Protein AF-A0A9N7R1J0-F1 (afdb_monomer)

Mean predicted aligned error: 4.81 Å

Solvent-accessible surface area (backbone atoms only — not comparable to full-atom values): 3918 Å² total; per-residue (Å²): 128,62,65,40,51,69,39,68,66,53,38,52,51,52,28,48,52,36,62,75,68,66,54,54,63,51,74,34,54,46,30,68,48,93,76,79,53,62,70,60,51,30,58,68,54,66,30,70,42,70,51,64,46,98,82,60,43,41,37,40,35,25,49,69,86,89,124

Radius of gyration: 11.0 Å; Cα contacts (8 Å, |Δi|>4): 101; chains: 1; bounding box: 24×24×27 Å

Sequence (67 aa):
NARGLANRTTLAHVRSLIREHNLDFAAFLEPMTRDPSFDVYTRRLGFHAGMGNNSNKIWFFHSHDFT

Nearest PDB structures (foldseek):
  5uz4-assembly1_H  TM=5.378E-01  e=2.680E+00  Escherichia coli
  1i97-assembly1_H  TM=4.993E-01  e=2.502E+00  Thermus thermophilus
  7bof-assembly1_H  TM=5.144E-01  e=4.638E+00  Escherichia coli K-12
  8cd1-assembly1_h  TM=5.767E-01  e=6.534E+00  Pseudomonas aeruginosa PAO1
  5afi-assembly1_h  TM=5.005E-01  e=8.596E+00  Escherichia coli

pLDDT: mean 84.05, std 9.7, range [55.19, 96.31]

Secondary structure (DSSP, 8-state):
----TTSHHHHHHHHHHHHHTT-SEEEEE----SS--HHHHHHHHT-SEEEE-TTSSEEEEESS---

Organism: Striga hermonthica (NCBI:txid68872)

Structure (mmCIF, N/CA/C/O backbone):
data_AF-A0A9N7R1J0-F1
#
_entry.id   AF-A0A9N7R1J0-F1
#
loop_
_atom_site.group_PDB
_atom_site.id
_atom_site.type_symbol
_atom_site.label_atom_id
_atom_site.label_alt_id
_atom_site.label_comp_id
_atom_site.label_asym_id
_atom_site.label_entity_id
_atom_site.label_seq_id
_atom_site.pdbx_PDB_ins_code
_atom_site.Cartn_x
_atom_site.Cartn_y
_atom_site.Cartn_z
_atom_site.occupancy
_atom_site.B_iso_or_equiv
_atom_site.auth_seq_id
_atom_site.auth_comp_id
_atom_site.auth_asym_id
_atom_site.auth_atom_id
_atom_site.pdbx_PDB_model_num
ATOM 1 N N . ASN A 1 1 ? -4.307 9.375 -5.294 1.00 55.19 1 ASN A N 1
ATOM 2 C CA . ASN A 1 1 ? -3.666 8.558 -6.347 1.00 55.19 1 ASN A CA 1
ATOM 3 C C . ASN A 1 1 ? -2.153 8.659 -6.165 1.00 55.19 1 ASN A C 1
ATOM 5 O O . ASN A 1 1 ? -1.585 9.686 -6.517 1.00 55.19 1 ASN A O 1
ATOM 9 N N . ALA A 1 2 ? -1.524 7.678 -5.512 1.00 60.97 2 ALA A N 1
ATOM 10 C CA . ALA A 1 2 ? -0.080 7.688 -5.271 1.00 60.97 2 ALA A CA 1
ATOM 11 C C . ALA A 1 2 ? 0.632 6.928 -6.400 1.00 60.97 2 ALA A C 1
ATOM 13 O O . ALA A 1 2 ? 0.760 5.706 -6.361 1.00 60.97 2 ALA A O 1
ATOM 14 N N . ARG A 1 3 ? 1.066 7.666 -7.424 1.00 66.94 3 ARG A N 1
ATOM 15 C CA . ARG A 1 3 ? 1.886 7.128 -8.516 1.00 66.94 3 ARG A CA 1
ATOM 16 C C . ARG A 1 3 ? 3.326 6.929 -8.033 1.00 66.94 3 ARG A C 1
ATOM 18 O O . ARG A 1 3 ? 3.839 7.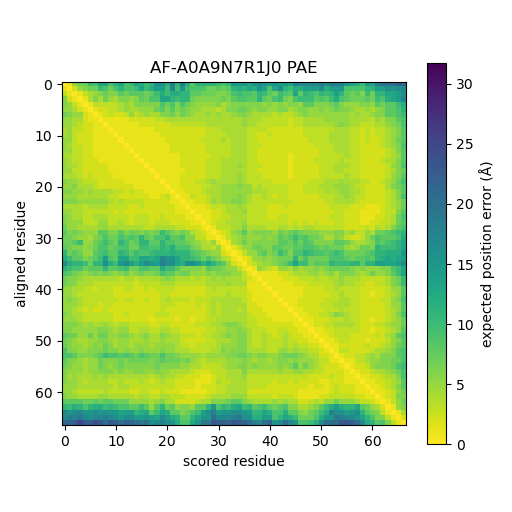738 -7.263 1.00 66.94 3 ARG A O 1
ATOM 25 N N . GLY A 1 4 ? 3.996 5.878 -8.510 1.00 72.44 4 GLY A N 1
ATOM 26 C CA . GLY A 1 4 ? 5.418 5.656 -8.229 1.00 72.44 4 GLY A CA 1
ATOM 27 C C . GLY A 1 4 ? 5.705 5.025 -6.864 1.00 72.44 4 GLY A C 1
ATOM 28 O O . GLY A 1 4 ? 6.674 5.401 -6.205 1.00 72.44 4 GLY A O 1
ATOM 29 N N . LEU A 1 5 ? 4.906 4.032 -6.460 1.00 78.19 5 LEU A N 1
ATOM 30 C CA . LEU A 1 5 ? 5.139 3.225 -5.251 1.00 78.19 5 LEU A CA 1
ATOM 31 C C . LEU A 1 5 ? 6.505 2.513 -5.243 1.00 78.19 5 LEU A C 1
ATOM 33 O O . LEU A 1 5 ? 7.002 2.156 -4.178 1.00 78.19 5 LEU A O 1
ATOM 37 N N . ALA A 1 6 ? 7.136 2.343 -6.409 1.00 77.44 6 ALA A N 1
ATOM 38 C CA . ALA A 1 6 ? 8.502 1.834 -6.524 1.00 77.44 6 ALA A C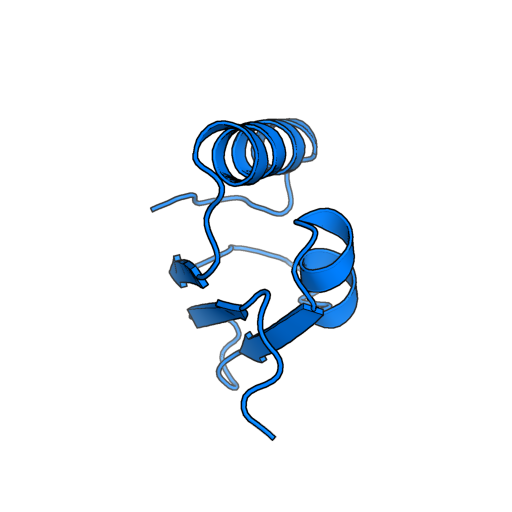A 1
ATOM 39 C C . ALA A 1 6 ? 9.553 2.751 -5.866 1.00 77.44 6 ALA A C 1
ATOM 41 O O . ALA A 1 6 ? 10.623 2.284 -5.472 1.00 77.44 6 ALA A O 1
ATOM 42 N N . ASN A 1 7 ? 9.272 4.052 -5.736 1.00 85.50 7 ASN A N 1
ATOM 43 C CA . ASN A 1 7 ? 10.166 4.985 -5.065 1.00 85.50 7 ASN A CA 1
ATOM 44 C C . ASN A 1 7 ? 10.087 4.784 -3.542 1.00 85.50 7 ASN A C 1
ATOM 46 O O . ASN A 1 7 ? 9.018 4.880 -2.939 1.00 85.50 7 ASN A O 1
ATOM 50 N N . ARG A 1 8 ? 11.241 4.550 -2.906 1.00 85.88 8 ARG A N 1
ATOM 51 C CA . ARG A 1 8 ? 11.348 4.305 -1.460 1.00 85.88 8 ARG A CA 1
ATOM 52 C C . ARG A 1 8 ? 10.789 5.452 -0.612 1.00 85.88 8 ARG A C 1
ATOM 54 O O . ARG A 1 8 ? 10.165 5.182 0.411 1.00 85.88 8 ARG A O 1
ATOM 61 N N . THR A 1 9 ? 10.989 6.700 -1.029 1.00 89.12 9 THR A N 1
ATOM 62 C CA . THR A 1 9 ? 10.477 7.888 -0.331 1.00 89.12 9 THR A CA 1
ATOM 63 C C . THR A 1 9 ? 8.957 7.948 -0.415 1.00 89.12 9 THR A C 1
ATOM 65 O O . THR A 1 9 ? 8.298 8.107 0.610 1.00 89.12 9 THR A O 1
ATOM 68 N N . THR A 1 10 ? 8.391 7.730 -1.608 1.00 88.88 10 THR A N 1
ATOM 69 C CA . THR A 1 10 ? 6.935 7.660 -1.801 1.00 88.88 10 THR A CA 1
ATOM 70 C C . THR A 1 10 ? 6.330 6.550 -0.952 1.00 88.88 10 THR A C 1
ATOM 72 O O . THR A 1 10 ? 5.356 6.780 -0.243 1.00 88.88 10 THR A O 1
ATOM 75 N N . LEU A 1 11 ? 6.935 5.360 -0.962 1.00 89.00 11 LEU A N 1
ATOM 76 C CA . LEU A 1 11 ? 6.456 4.220 -0.188 1.00 89.00 11 LEU A CA 1
ATOM 77 C C . LEU A 1 11 ? 6.483 4.486 1.323 1.00 89.00 11 LEU A C 1
ATOM 79 O O . LEU A 1 11 ? 5.529 4.152 2.021 1.00 89.00 11 LEU A O 1
ATOM 83 N N . ALA A 1 12 ? 7.556 5.098 1.830 1.00 91.31 12 ALA A N 1
ATOM 84 C CA . ALA A 1 12 ? 7.666 5.462 3.240 1.00 91.31 12 ALA A CA 1
ATOM 85 C C . ALA A 1 12 ? 6.613 6.504 3.643 1.00 91.31 12 ALA A C 1
ATOM 87 O O . ALA A 1 12 ? 5.976 6.356 4.685 1.00 91.31 12 ALA A O 1
ATOM 88 N N . HIS A 1 13 ? 6.392 7.515 2.800 1.00 91.75 13 HIS A N 1
ATOM 89 C CA . HIS A 1 13 ? 5.374 8.534 3.037 1.00 91.75 13 HIS A CA 1
ATOM 90 C C . HIS A 1 13 ? 3.961 7.935 3.039 1.00 91.75 13 HIS A C 1
ATOM 92 O O . HIS A 1 13 ? 3.204 8.146 3.981 1.00 91.75 13 HIS A O 1
ATOM 98 N N . VAL A 1 14 ? 3.633 7.108 2.042 1.00 91.19 14 VAL A N 1
ATOM 99 C CA . VAL A 1 14 ? 2.342 6.408 1.961 1.00 91.19 14 VAL A CA 1
ATOM 100 C C . VAL A 1 14 ? 2.123 5.512 3.181 1.00 91.19 14 VAL A C 1
ATOM 102 O O . VAL A 1 14 ? 1.048 5.539 3.775 1.00 91.19 14 VAL A O 1
ATOM 105 N N . ARG A 1 15 ? 3.144 4.759 3.606 1.00 92.25 15 ARG A N 1
ATOM 106 C CA . ARG A 1 15 ? 3.076 3.951 4.832 1.00 92.25 15 ARG A CA 1
ATOM 107 C C . ARG A 1 15 ? 2.812 4.812 6.071 1.00 92.25 15 ARG A C 1
ATOM 109 O O . ARG A 1 15 ? 2.0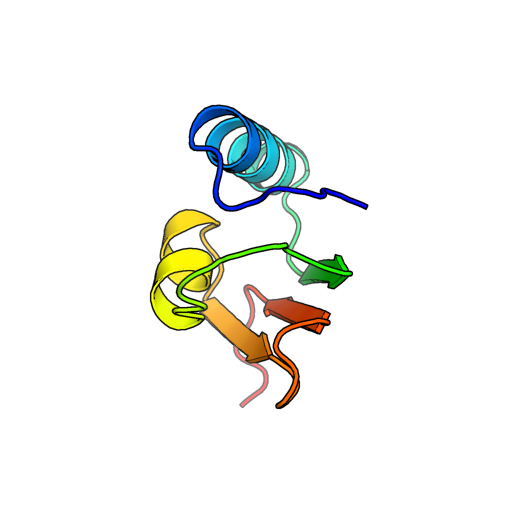65 4.386 6.946 1.00 92.25 15 ARG A O 1
ATOM 116 N N . SER A 1 16 ? 3.425 5.994 6.161 1.00 94.00 16 SER A N 1
ATOM 117 C CA . SER A 1 16 ? 3.167 6.932 7.259 1.00 94.00 16 SER A CA 1
ATOM 118 C C . SER A 1 16 ? 1.702 7.347 7.287 1.00 94.00 16 SER A C 1
ATOM 120 O O . SER A 1 16 ? 1.074 7.218 8.329 1.00 94.00 16 SER A O 1
ATOM 122 N N . LEU A 1 17 ? 1.143 7.740 6.139 1.00 92.94 17 LEU A N 1
ATOM 123 C CA . LEU A 1 17 ? -0.263 8.140 6.024 1.00 92.94 17 LEU A CA 1
ATOM 124 C C . LEU A 1 17 ? -1.223 7.007 6.403 1.00 92.94 17 LEU A C 1
ATOM 126 O O . LEU A 1 17 ? -2.181 7.234 7.134 1.00 92.94 17 LEU A O 1
ATOM 130 N N . ILE A 1 18 ? -0.951 5.778 5.950 1.00 92.69 18 ILE A N 1
ATOM 131 C CA . ILE A 1 18 ? -1.752 4.599 6.318 1.00 92.69 18 ILE A CA 1
ATOM 132 C C . ILE A 1 18 ? -1.776 4.410 7.836 1.00 92.69 18 ILE A C 1
ATOM 134 O O . ILE A 1 18 ? -2.841 4.190 8.404 1.00 92.69 18 ILE A O 1
ATOM 138 N N . ARG A 1 19 ? -0.618 4.523 8.497 1.00 92.75 19 ARG A N 1
ATOM 139 C CA . ARG A 1 19 ? -0.517 4.365 9.955 1.00 92.75 19 ARG A CA 1
ATOM 140 C C . ARG A 1 19 ? -1.148 5.524 10.718 1.00 92.75 19 ARG A C 1
ATOM 142 O O . ARG A 1 19 ? -1.811 5.287 11.717 1.00 92.75 19 ARG A O 1
ATOM 149 N N . GLU A 1 20 ? -0.923 6.753 10.270 1.00 96.31 20 GLU A N 1
ATOM 150 C CA . GLU A 1 20 ? -1.417 7.971 10.919 1.00 96.31 20 GLU A CA 1
ATOM 151 C C . GLU A 1 20 ? -2.945 8.051 10.886 1.00 96.31 20 GLU A C 1
ATOM 153 O O . GLU A 1 20 ? -3.568 8.402 11.884 1.00 96.31 20 GLU A O 1
ATOM 158 N N . HIS A 1 21 ? -3.550 7.658 9.766 1.00 94.00 21 HIS A N 1
ATOM 159 C CA . HIS A 1 21 ? -5.001 7.665 9.597 1.00 94.00 21 HIS A CA 1
ATOM 160 C C . HIS A 1 21 ? -5.668 6.323 9.920 1.00 94.00 21 HIS A C 1
ATOM 162 O O . HIS A 1 21 ? -6.872 6.195 9.717 1.00 94.00 21 HIS A O 1
ATOM 168 N N . ASN A 1 22 ? -4.902 5.338 10.405 1.00 91.12 22 ASN A N 1
ATOM 169 C CA . ASN A 1 22 ? -5.364 3.980 10.688 1.00 91.12 22 ASN A CA 1
ATOM 170 C C . ASN A 1 22 ? -6.208 3.389 9.540 1.00 91.12 22 ASN A C 1
ATOM 172 O O . ASN A 1 22 ? -7.344 2.961 9.734 1.00 91.12 22 ASN A O 1
ATOM 176 N N . LEU A 1 23 ? -5.676 3.447 8.315 1.00 91.94 23 LEU A N 1
ATOM 177 C CA . LEU A 1 23 ? -6.396 2.990 7.128 1.00 91.94 23 LEU A CA 1
ATOM 178 C C . LEU A 1 23 ? -6.431 1.460 7.082 1.00 91.94 23 LEU A C 1
ATOM 180 O O . LEU A 1 23 ? -5.397 0.815 6.917 1.00 91.94 23 LEU A O 1
ATOM 184 N N . ASP A 1 24 ? -7.633 0.894 7.123 1.00 91.62 24 ASP A N 1
ATOM 185 C CA . ASP A 1 24 ? -7.848 -0.552 6.982 1.00 91.62 24 ASP A CA 1
ATOM 186 C C . ASP A 1 24 ? -7.929 -1.018 5.528 1.00 91.62 24 ASP A C 1
ATOM 188 O O . ASP A 1 24 ? -7.893 -2.218 5.254 1.00 91.62 24 ASP A O 1
ATOM 192 N N . PHE A 1 25 ? -8.053 -0.077 4.592 1.00 91.31 25 PHE A N 1
ATOM 193 C CA . PHE A 1 25 ? -8.194 -0.341 3.169 1.00 91.31 25 PHE A CA 1
ATOM 194 C C . PHE A 1 25 ? -7.458 0.715 2.346 1.00 91.31 25 PHE A C 1
ATOM 196 O O . PHE A 1 25 ? -7.559 1.914 2.617 1.00 91.31 25 PHE A O 1
ATOM 203 N N . ALA A 1 26 ? -6.755 0.282 1.301 1.00 90.62 26 ALA A N 1
ATOM 204 C CA . ALA A 1 26 ? -6.127 1.186 0.345 1.00 90.62 26 ALA A CA 1
ATOM 205 C C . ALA A 1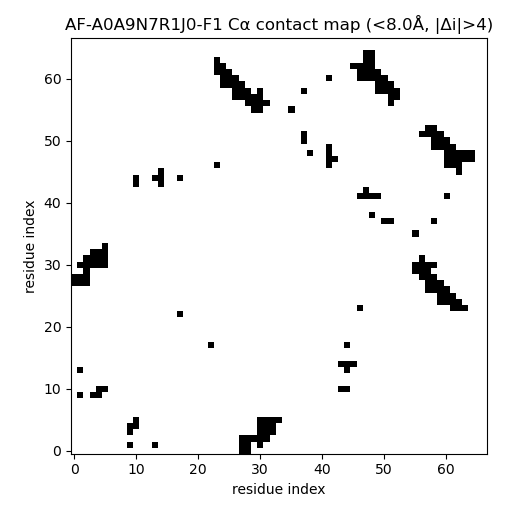 26 ? -6.195 0.642 -1.081 1.00 90.62 26 ALA A C 1
ATOM 207 O O . ALA A 1 26 ? -5.934 -0.532 -1.334 1.00 90.62 26 ALA A O 1
ATOM 208 N N . ALA A 1 27 ? -6.480 1.537 -2.027 1.00 89.31 27 ALA A N 1
ATOM 209 C CA . ALA A 1 27 ? -6.454 1.251 -3.452 1.00 89.31 27 ALA A CA 1
ATOM 210 C C . ALA A 1 27 ? -5.412 2.131 -4.150 1.00 89.31 27 ALA A C 1
ATOM 212 O O . ALA A 1 27 ? -5.394 3.355 -3.984 1.00 89.31 27 ALA A O 1
ATOM 213 N N . PHE A 1 28 ? -4.568 1.514 -4.969 1.00 88.38 28 PHE A N 1
ATOM 214 C CA . PHE A 1 28 ? -3.569 2.201 -5.776 1.00 88.38 28 PHE A CA 1
ATOM 215 C C . PHE A 1 28 ? -3.838 1.944 -7.251 1.00 88.38 28 PHE A C 1
ATOM 217 O O . PHE A 1 28 ? -3.848 0.803 -7.711 1.00 88.38 28 PHE A O 1
ATOM 224 N N . LEU A 1 29 ? -4.047 3.034 -7.983 1.00 86.62 29 LEU A N 1
ATOM 225 C CA . LEU A 1 29 ? -4.210 3.033 -9.428 1.00 86.62 29 LEU A CA 1
ATOM 226 C C . LEU A 1 29 ? -2.869 3.389 -10.058 1.00 86.62 29 LEU A C 1
ATOM 228 O O . LEU A 1 29 ? -2.235 4.363 -9.669 1.00 86.62 29 LEU A O 1
ATOM 232 N N . GLU A 1 30 ? -2.456 2.593 -11.032 1.00 82.38 30 GLU A N 1
ATOM 233 C CA . GLU A 1 30 ? -1.200 2.707 -11.762 1.00 82.38 30 GLU A CA 1
ATOM 234 C C . GLU A 1 30 ? 0.003 2.827 -10.808 1.00 82.38 30 GLU A C 1
ATOM 236 O O . GLU A 1 30 ? 0.667 3.865 -10.757 1.00 82.38 30 GLU A O 1
ATOM 241 N N . PRO A 1 31 ? 0.321 1.773 -10.032 1.00 76.25 31 PRO A N 1
ATOM 242 C CA . PRO A 1 31 ? 1.434 1.815 -9.082 1.00 76.25 31 PRO A CA 1
ATOM 243 C C . PRO A 1 31 ? 2.804 2.017 -9.765 1.00 76.25 31 PRO A C 1
ATOM 245 O O . PRO A 1 31 ? 3.759 2.422 -9.097 1.00 76.25 31 PRO A O 1
ATOM 248 N N . MET A 1 32 ? 2.888 1.811 -11.092 1.00 76.12 32 MET A N 1
ATOM 249 C CA . MET A 1 32 ? 4.073 2.021 -11.944 1.00 76.12 32 MET A CA 1
ATOM 250 C C . MET A 1 32 ? 5.314 1.271 -11.429 1.00 76.12 32 MET A C 1
ATOM 252 O O . MET A 1 32 ? 6.428 1.795 -11.425 1.00 76.12 32 MET A O 1
ATOM 256 N N . THR A 1 33 ? 5.120 0.040 -10.957 1.00 73.38 33 THR A N 1
ATOM 257 C CA . THR A 1 33 ? 6.189 -0.838 -10.472 1.00 73.38 33 THR A CA 1
ATOM 258 C C . THR A 1 33 ? 6.711 -1.697 -11.629 1.00 73.38 33 THR A C 1
ATOM 260 O O . THR A 1 33 ? 5.930 -2.283 -12.370 1.00 73.38 33 THR A O 1
ATOM 263 N N . ARG A 1 34 ? 8.040 -1.737 -11.827 1.00 68.56 34 ARG A N 1
ATOM 264 C CA . ARG A 1 34 ? 8.673 -2.556 -12.886 1.00 68.56 34 ARG A CA 1
ATOM 265 C C . ARG A 1 34 ? 8.557 -4.053 -12.603 1.00 68.56 34 ARG A C 1
ATOM 267 O O . ARG A 1 34 ? 8.228 -4.804 -13.508 1.00 68.56 34 ARG A O 1
ATOM 274 N N . ASP A 1 35 ? 8.753 -4.428 -11.339 1.00 70.88 35 ASP A N 1
ATOM 275 C CA . ASP A 1 35 ? 8.582 -5.788 -10.829 1.00 70.88 35 ASP A CA 1
ATOM 276 C C . ASP A 1 35 ? 7.452 -5.783 -9.789 1.00 70.88 35 ASP A C 1
ATOM 278 O O . ASP A 1 35 ? 7.678 -5.476 -8.608 1.00 70.88 35 ASP A O 1
ATOM 282 N N . PRO A 1 36 ? 6.203 -6.019 -10.218 1.00 67.44 36 PRO A N 1
ATOM 283 C CA . PRO A 1 36 ? 5.042 -5.981 -9.345 1.00 67.44 36 PRO A CA 1
ATOM 284 C C . PRO A 1 36 ? 5.022 -7.211 -8.426 1.00 67.44 36 PRO A C 1
ATOM 286 O O . PRO A 1 36 ? 4.332 -8.189 -8.686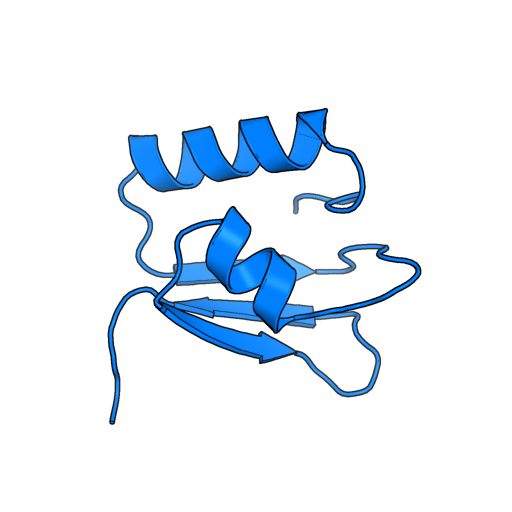 1.00 67.44 36 PRO A O 1
ATOM 289 N N . SER A 1 37 ? 5.773 -7.176 -7.324 1.00 79.00 37 SER A N 1
ATOM 290 C CA . SER A 1 37 ? 5.619 -8.161 -6.248 1.00 79.00 37 SER A CA 1
ATOM 291 C C . SER A 1 37 ? 4.587 -7.663 -5.245 1.00 79.00 37 SER A C 1
ATOM 293 O O . SER A 1 37 ? 4.919 -6.948 -4.298 1.00 79.00 37 SER A O 1
ATOM 295 N N . PHE A 1 38 ? 3.329 -8.028 -5.480 1.00 78.56 38 PHE A N 1
ATOM 296 C CA . PHE A 1 38 ? 2.205 -7.657 -4.624 1.00 78.56 38 PHE A CA 1
ATOM 297 C C . PHE A 1 38 ? 2.499 -7.928 -3.136 1.00 78.56 38 PHE A C 1
ATOM 299 O O . PHE A 1 38 ? 2.466 -6.998 -2.333 1.00 78.56 38 PHE A O 1
ATOM 306 N N . ASP A 1 39 ? 2.931 -9.147 -2.796 1.00 82.81 39 ASP A N 1
ATOM 307 C CA . ASP A 1 39 ? 3.248 -9.560 -1.419 1.00 82.81 39 ASP A CA 1
ATOM 308 C C . ASP A 1 39 ? 4.280 -8.662 -0.728 1.00 82.81 39 ASP A C 1
ATOM 31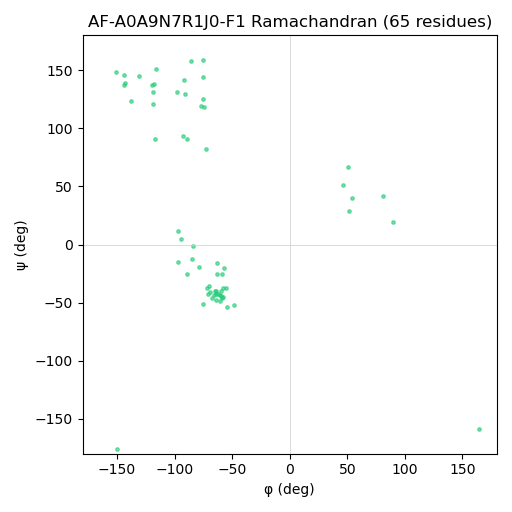0 O O . ASP A 1 39 ? 4.179 -8.372 0.469 1.00 82.81 39 ASP A O 1
ATOM 314 N N . VAL A 1 40 ? 5.282 -8.188 -1.476 1.00 87.50 40 VAL A N 1
ATOM 315 C CA . VAL A 1 40 ? 6.291 -7.269 -0.944 1.00 87.50 40 VAL A CA 1
ATOM 316 C C . VAL A 1 40 ? 5.653 -5.934 -0.577 1.00 87.50 40 VAL A C 1
ATOM 318 O O . VAL A 1 40 ? 5.958 -5.389 0.486 1.00 87.50 40 VAL A O 1
ATOM 321 N N . TYR A 1 41 ? 4.771 -5.397 -1.420 1.00 88.31 41 TYR A N 1
ATOM 322 C CA . TYR A 1 41 ? 4.103 -4.127 -1.141 1.00 88.31 41 TYR A CA 1
ATOM 323 C C . TYR A 1 41 ? 3.062 -4.251 -0.029 1.00 88.31 41 TYR A C 1
ATOM 325 O O . TYR A 1 41 ? 3.030 -3.368 0.825 1.00 88.31 41 TYR A O 1
ATOM 333 N N . THR A 1 42 ? 2.323 -5.359 0.050 1.00 89.75 42 THR A N 1
ATOM 334 C CA . THR A 1 42 ? 1.396 -5.657 1.156 1.00 89.75 42 THR A CA 1
ATOM 335 C C . THR A 1 42 ? 2.114 -5.570 2.501 1.00 89.75 42 THR A C 1
ATOM 337 O O . THR A 1 42 ? 1.760 -4.749 3.352 1.00 89.75 42 THR A O 1
ATOM 340 N N . ARG A 1 43 ? 3.227 -6.304 2.650 1.00 88.00 43 ARG A N 1
ATOM 341 C CA . ARG A 1 43 ? 4.038 -6.300 3.880 1.00 88.00 43 ARG A CA 1
ATOM 342 C C . ARG A 1 43 ? 4.675 -4.942 4.170 1.00 88.00 43 ARG A C 1
ATOM 344 O O . ARG A 1 43 ? 4.749 -4.527 5.323 1.00 88.00 43 ARG A O 1
ATOM 351 N N . ARG A 1 44 ? 5.167 -4.241 3.142 1.00 89.62 44 ARG A N 1
ATOM 352 C CA . ARG A 1 44 ? 5.823 -2.931 3.318 1.00 89.62 44 ARG A CA 1
ATOM 353 C C . ARG A 1 44 ? 4.846 -1.832 3.716 1.00 89.62 44 ARG A C 1
ATOM 355 O O . ARG A 1 44 ? 5.236 -0.951 4.482 1.00 89.62 44 ARG A O 1
ATOM 362 N N . LEU A 1 45 ? 3.624 -1.872 3.197 1.00 90.75 45 LEU A N 1
ATOM 363 C CA . LEU A 1 45 ? 2.559 -0.932 3.542 1.00 90.75 45 LEU A CA 1
ATOM 364 C C . LEU A 1 45 ? 1.906 -1.271 4.889 1.00 90.75 45 LEU A C 1
ATOM 366 O O . LEU A 1 45 ? 1.359 -0.376 5.524 1.00 90.75 45 LEU A O 1
ATOM 370 N N . GLY A 1 46 ? 2.063 -2.509 5.365 1.00 90.81 46 GLY A N 1
ATOM 371 C CA . GLY A 1 46 ? 1.562 -2.957 6.665 1.00 90.81 46 GLY A CA 1
ATOM 372 C C . GLY A 1 46 ? 0.148 -3.528 6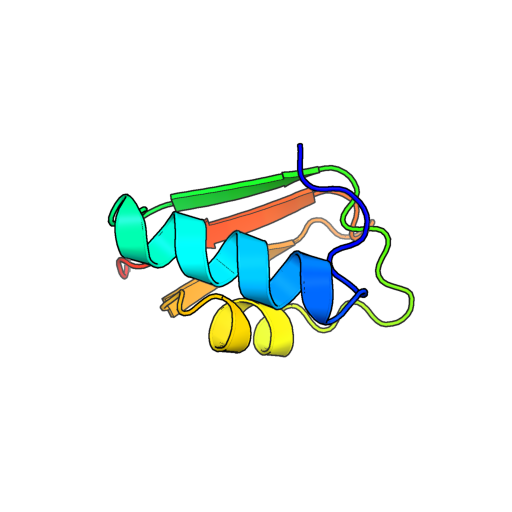.616 1.00 90.81 46 GLY A C 1
ATOM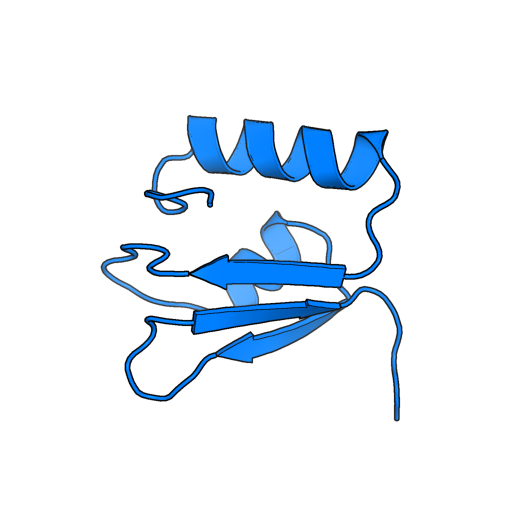 373 O O . GLY A 1 46 ? -0.497 -3.602 7.654 1.00 90.81 46 GLY A O 1
ATOM 374 N N . PHE A 1 47 ? -0.319 -3.925 5.433 1.00 92.44 47 PHE A N 1
ATOM 375 C CA . PHE A 1 47 ? -1.597 -4.608 5.262 1.00 92.44 47 PHE A CA 1
ATOM 376 C C . PHE A 1 47 ? -1.441 -6.114 5.470 1.00 92.44 47 PHE A C 1
ATOM 378 O O . PHE A 1 47 ? -0.345 -6.663 5.328 1.00 92.44 47 PHE A O 1
ATOM 385 N N . HIS A 1 48 ? -2.549 -6.777 5.789 1.00 91.06 48 HIS A N 1
ATOM 386 C CA . HIS A 1 48 ? -2.587 -8.225 5.954 1.00 91.06 48 HIS A CA 1
ATOM 387 C C . HIS A 1 48 ? -2.548 -8.925 4.592 1.00 91.06 48 HIS A C 1
ATOM 389 O O . HIS A 1 48 ? -1.701 -9.784 4.349 1.00 91.06 48 HIS A O 1
ATOM 395 N N . ALA A 1 49 ? -3.432 -8.506 3.686 1.00 90.50 49 ALA A N 1
ATOM 396 C CA . ALA A 1 49 ? -3.604 -9.123 2.382 1.00 90.50 49 ALA A CA 1
ATOM 397 C C . ALA A 1 49 ? -4.063 -8.103 1.331 1.00 90.50 49 ALA A C 1
ATOM 399 O O . ALA A 1 49 ? -4.161 -6.894 1.572 1.00 90.50 49 ALA A O 1
ATOM 400 N N . GLY A 1 50 ? -4.314 -8.612 0.131 1.00 88.00 50 GLY A N 1
ATOM 401 C CA . GLY A 1 50 ? -5.034 -7.904 -0.910 1.00 88.00 50 GLY A CA 1
ATOM 402 C C . GLY A 1 50 ? -4.843 -8.556 -2.271 1.00 88.00 50 GLY A C 1
ATOM 403 O O . GLY A 1 50 ? -4.496 -9.732 -2.368 1.00 88.00 50 GLY A O 1
ATOM 404 N N . MET A 1 51 ? -5.080 -7.789 -3.328 1.00 87.69 51 MET A N 1
ATOM 405 C CA . MET A 1 51 ? -5.105 -8.310 -4.687 1.00 87.69 51 MET A CA 1
ATOM 406 C C . MET A 1 51 ? -4.694 -7.263 -5.715 1.00 87.69 51 MET A C 1
ATOM 408 O O . MET A 1 51 ? -4.962 -6.069 -5.571 1.00 87.69 51 MET A O 1
ATOM 412 N N . GLY A 1 52 ? -4.077 -7.733 -6.794 1.00 86.88 52 GLY A N 1
ATOM 413 C CA . GLY A 1 52 ? -3.799 -6.943 -7.983 1.00 86.88 52 GLY A CA 1
ATOM 414 C C . GLY A 1 52 ? -4.550 -7.482 -9.191 1.00 86.88 52 GLY A C 1
ATOM 415 O O . GLY A 1 52 ? -4.818 -8.677 -9.283 1.00 86.88 52 GLY A O 1
ATOM 416 N N . ASN A 1 53 ? -4.881 -6.608 -10.139 1.00 85.44 53 ASN A N 1
ATOM 417 C CA . ASN A 1 53 ? -5.375 -7.066 -11.433 1.00 85.44 53 ASN A CA 1
ATOM 418 C C . ASN A 1 53 ? -4.229 -7.627 -12.300 1.00 85.44 53 ASN A C 1
ATOM 420 O O . ASN A 1 53 ? -3.069 -7.262 -12.121 1.00 85.44 53 ASN A O 1
ATOM 424 N N . ASN A 1 54 ? -4.553 -8.455 -13.300 1.00 81.12 54 ASN A N 1
ATOM 425 C CA . ASN A 1 54 ? -3.551 -9.111 -14.161 1.00 81.12 54 ASN A CA 1
ATOM 426 C C . 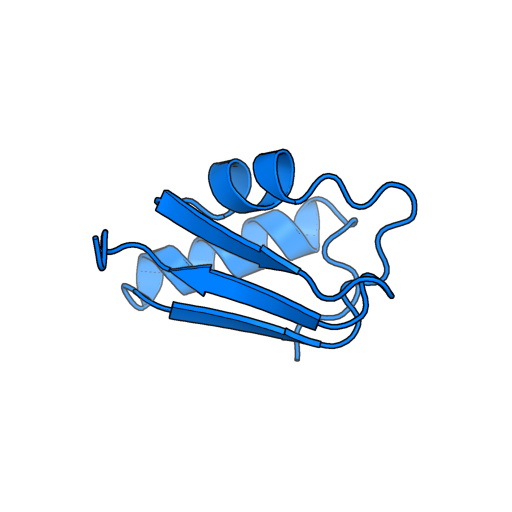ASN A 1 54 ? -2.634 -8.129 -14.907 1.00 81.12 54 ASN A C 1
ATOM 428 O O . ASN A 1 54 ? -1.510 -8.468 -15.260 1.00 81.12 54 ASN A O 1
ATOM 432 N N . SER A 1 55 ? -3.100 -6.899 -15.147 1.00 82.19 55 SER A N 1
ATOM 433 C CA . SER A 1 55 ? -2.292 -5.860 -15.785 1.00 82.19 55 SER A CA 1
ATOM 434 C C . SER A 1 55 ? -1.390 -5.096 -14.806 1.00 82.19 55 SER A C 1
ATOM 436 O O . SER A 1 55 ? -0.722 -4.159 -15.236 1.00 82.19 55 SER A O 1
ATOM 438 N N . ASN A 1 56 ? -1.426 -5.409 -13.505 1.00 77.88 56 ASN A N 1
ATOM 439 C CA . ASN A 1 56 ? -0.726 -4.705 -12.422 1.00 77.88 56 ASN A CA 1
ATOM 440 C C . ASN A 1 56 ? -0.950 -3.183 -12.400 1.00 77.88 56 ASN A C 1
ATOM 442 O O . ASN A 1 56 ? -0.104 -2.407 -11.956 1.00 77.88 56 ASN A O 1
ATOM 446 N N . LYS A 1 57 ? -2.113 -2.745 -12.888 1.00 84.12 57 LYS A N 1
ATOM 447 C CA . LYS A 1 57 ? -2.516 -1.334 -12.911 1.00 84.12 57 LYS A CA 1
ATOM 448 C C . LYS A 1 57 ? -3.399 -0.969 -11.732 1.00 84.12 57 LYS A C 1
ATOM 450 O O . LYS A 1 57 ? -3.604 0.211 -11.500 1.00 84.12 57 LYS A O 1
ATOM 455 N N . ILE A 1 58 ? -3.956 -1.938 -11.021 1.00 87.06 58 ILE A N 1
ATOM 456 C CA . ILE A 1 58 ? -4.828 -1.677 -9.880 1.00 87.06 58 ILE A CA 1
ATOM 457 C C . ILE A 1 58 ? -4.458 -2.657 -8.787 1.00 87.06 58 ILE A C 1
ATOM 459 O O . ILE A 1 58 ? -4.504 -3.865 -9.024 1.00 87.06 58 ILE A O 1
ATOM 463 N N . TRP A 1 59 ? -4.113 -2.128 -7.618 1.00 89.25 59 TRP A N 1
ATOM 464 C CA . TRP A 1 59 ? -3.873 -2.898 -6.404 1.00 89.25 59 TRP A CA 1
ATOM 465 C C . TRP A 1 59 ? -4.834 -2.468 -5.308 1.00 89.25 59 TRP A C 1
ATOM 467 O O . TRP A 1 59 ? -5.037 -1.274 -5.090 1.00 89.25 59 TRP A O 1
ATOM 477 N N . PHE A 1 60 ? -5.368 -3.452 -4.602 1.00 90.00 60 PHE A N 1
ATOM 478 C CA . PHE A 1 60 ? -6.175 -3.288 -3.406 1.00 90.00 60 PHE A CA 1
ATOM 479 C C . PHE A 1 60 ? -5.467 -3.967 -2.247 1.00 90.00 60 PHE A C 1
ATOM 481 O O . PHE A 1 60 ? -4.940 -5.066 -2.405 1.00 90.00 60 PHE A O 1
ATOM 488 N N . PHE A 1 61 ? -5.473 -3.319 -1.092 1.00 92.06 61 PHE A N 1
ATOM 489 C CA . PHE A 1 61 ? -4.900 -3.832 0.141 1.00 92.06 61 PHE A CA 1
ATOM 490 C C . PHE A 1 61 ? -5.907 -3.686 1.274 1.00 92.06 61 PHE A C 1
ATOM 492 O O . PHE A 1 61 ? -6.648 -2.699 1.309 1.00 92.06 61 PHE A O 1
ATOM 499 N N . HIS A 1 62 ? -5.914 -4.644 2.197 1.00 91.69 62 HIS A N 1
ATOM 500 C CA . HIS A 1 62 ? -6.767 -4.610 3.377 1.00 91.69 62 HIS A CA 1
ATOM 501 C C . HIS A 1 62 ? -6.076 -5.195 4.616 1.00 91.69 62 HIS A C 1
ATOM 503 O O . HIS A 1 62 ? -5.253 -6.111 4.528 1.00 91.69 62 HIS A O 1
ATOM 509 N N . SER A 1 63 ? -6.397 -4.630 5.780 1.00 89.50 63 SER A N 1
ATOM 510 C CA . SER A 1 63 ? -5.832 -5.021 7.082 1.00 89.50 63 SER A CA 1
ATOM 511 C C . SER A 1 63 ? -6.623 -6.132 7.773 1.00 89.50 63 SER A C 1
ATOM 513 O O . SER A 1 63 ? -6.051 -6.874 8.564 1.00 89.50 63 SER A O 1
ATOM 515 N N . HIS A 1 64 ? -7.915 -6.266 7.465 1.00 79.75 64 HIS A N 1
ATOM 516 C CA . HIS A 1 64 ? -8.784 -7.284 8.054 1.00 79.75 64 HIS A CA 1
ATOM 517 C C . HIS A 1 64 ? -8.819 -8.554 7.214 1.00 79.75 64 HIS A C 1
ATOM 519 O O . HIS A 1 64 ? -8.856 -8.481 5.988 1.00 79.75 64 HIS A O 1
ATOM 525 N N . ASP A 1 65 ? -8.843 -9.706 7.873 1.00 66.81 65 ASP A N 1
ATOM 526 C CA . ASP A 1 65 ? -9.150 -10.967 7.214 1.00 66.81 65 ASP A CA 1
ATOM 527 C C . ASP A 1 65 ? -10.670 -11.023 6.990 1.00 66.81 65 ASP A C 1
ATOM 529 O O . ASP A 1 65 ? -11.444 -10.889 7.936 1.00 66.81 65 ASP A O 1
ATOM 533 N N . PHE A 1 66 ? -11.100 -11.111 5.731 1.00 60.62 66 PHE A N 1
ATOM 534 C CA . PHE A 1 66 ? -12.518 -11.244 5.363 1.00 60.62 66 PHE A CA 1
ATOM 535 C C . PHE A 1 66 ? -12.902 -12.714 5.116 1.00 60.62 66 PHE A C 1
ATOM 537 O O . PHE A 1 66 ? -13.956 -12.970 4.530 1.00 60.62 66 PHE A O 1
ATOM 544 N N . THR A 1 67 ? -12.018 -13.650 5.484 1.00 57.53 67 THR A N 1
ATOM 545 C CA . THR A 1 67 ? -12.232 -15.097 5.354 1.00 57.53 67 THR A CA 1
ATOM 546 C C . THR A 1 67 ? -13.118 -15.672 6.451 1.00 57.53 67 THR A C 1
ATOM 548 O O . THR A 1 67 ? -13.154 -15.115 7.571 1.00 57.53 67 THR A O 1
#

Foldseek 3Di:
DQEACVDPVSLVVLLVVCVVVVPQKDKAFQNVDPDPPVVVSQVSSPFPDWDADPVNGMTMTGNDDPD